Protein AF-A0A832SUF3-F1 (afdb_monomer_lite)

Foldseek 3Di:
DPPPDDPVRLLVVLLVCLVPQQQVVLCVVVVHNDDDPVSSVVSLVVSCVVVVHDPVSNVSNVVSCCVVVVDDDPPPD

Sequence (77 aa):
MLSEKGKYAAATENRRFVWAEIIWPLVLEINDITFTLKQFQEKRERVCNEKDTTITIASRGLVSLVLKGILLRENNT

Structure (mmCIF, N/CA/C/O backbone):
data_AF-A0A832SUF3-F1
#
_entry.id   AF-A0A832SUF3-F1
#
loop_
_atom_site.group_PDB
_atom_site.id
_atom_site.type_symbol
_atom_site.label_atom_id
_atom_site.label_alt_id
_atom_site.label_comp_id
_atom_site.label_asym_id
_atom_site.label_entity_id
_atom_site.label_seq_id
_atom_site.pdbx_PDB_ins_code
_atom_site.Cartn_x
_atom_site.Cartn_y
_atom_site.Cartn_z
_atom_site.occupancy
_atom_site.B_iso_or_equiv
_atom_site.auth_seq_id
_atom_site.auth_comp_id
_atom_site.auth_asym_id
_atom_site.auth_atom_id
_atom_site.pdbx_PDB_model_num
ATOM 1 N N . MET A 1 1 ? 29.367 -2.836 -12.722 1.00 51.22 1 MET A N 1
ATOM 2 C CA . MET A 1 1 ? 28.251 -1.916 -12.416 1.00 51.22 1 MET A CA 1
ATOM 3 C C . MET A 1 1 ? 26.969 -2.722 -12.436 1.00 51.22 1 MET A C 1
ATOM 5 O O . MET A 1 1 ? 26.687 -3.328 -13.461 1.00 51.22 1 MET A O 1
ATOM 9 N N . LEU A 1 2 ? 26.230 -2.790 -11.327 1.00 60.69 2 LEU A N 1
ATOM 10 C CA . LEU A 1 2 ? 24.842 -3.256 -11.383 1.00 60.69 2 LEU A CA 1
ATOM 11 C C . LEU A 1 2 ? 24.087 -2.264 -12.274 1.00 60.69 2 LEU A C 1
ATOM 13 O O . LEU A 1 2 ? 24.096 -1.070 -11.987 1.00 60.69 2 LEU A O 1
ATOM 17 N N . SER A 1 3 ? 23.534 -2.731 -13.393 1.00 74.69 3 SER A N 1
ATOM 18 C CA . SER A 1 3 ? 22.727 -1.887 -14.275 1.00 74.69 3 SER A CA 1
ATOM 19 C C . SER A 1 3 ? 21.581 -1.282 -13.472 1.00 74.69 3 SER A C 1
ATOM 21 O O . SER A 1 3 ? 20.920 -2.006 -12.721 1.00 74.69 3 SER A O 1
ATOM 23 N N . GLU A 1 4 ? 21.325 0.014 -13.639 1.00 79.69 4 GLU A N 1
ATOM 24 C CA . GLU A 1 4 ? 20.177 0.645 -12.998 1.00 79.69 4 GLU A CA 1
ATOM 25 C C . GLU A 1 4 ? 18.888 -0.104 -13.344 1.00 79.69 4 GLU A C 1
ATOM 27 O O . GLU A 1 4 ? 18.658 -0.545 -14.475 1.00 79.69 4 GLU A O 1
ATOM 32 N N . LYS A 1 5 ? 18.039 -0.278 -12.334 1.00 83.81 5 LYS A N 1
ATOM 33 C CA . LYS A 1 5 ? 16.777 -0.991 -12.482 1.00 83.81 5 LYS A CA 1
ATOM 34 C C . LYS A 1 5 ? 15.896 -0.264 -13.495 1.00 83.81 5 LYS A C 1
ATOM 36 O O . LYS A 1 5 ? 15.560 0.904 -13.316 1.00 83.81 5 LYS A O 1
ATOM 41 N N . GLY A 1 6 ? 15.464 -0.975 -14.537 1.00 89.94 6 GLY A N 1
ATOM 42 C CA . GLY A 1 6 ? 14.583 -0.407 -15.556 1.00 89.94 6 GLY A CA 1
ATOM 43 C C . GLY A 1 6 ? 13.275 0.143 -14.968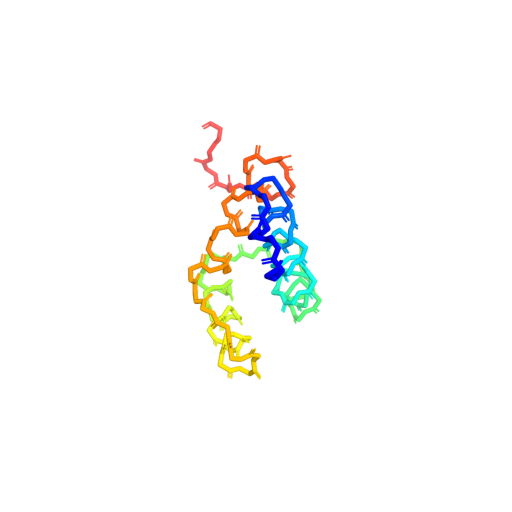 1.00 89.94 6 GLY A C 1
ATOM 44 O O . GLY A 1 6 ? 12.737 -0.387 -13.991 1.00 89.94 6 GLY A O 1
ATOM 45 N N . LYS A 1 7 ? 12.716 1.182 -15.604 1.00 88.25 7 LYS A N 1
ATOM 46 C CA . LYS A 1 7 ? 11.520 1.916 -15.137 1.00 88.25 7 LYS A CA 1
ATOM 47 C C . LYS A 1 7 ? 10.350 1.006 -14.744 1.00 88.25 7 LYS A C 1
ATOM 49 O O . LYS A 1 7 ? 9.727 1.213 -13.704 1.00 88.25 7 LYS A O 1
ATOM 54 N N . TYR A 1 8 ? 10.054 -0.012 -15.553 1.00 89.38 8 TYR A N 1
ATOM 55 C CA . TYR A 1 8 ? 8.963 -0.956 -15.282 1.00 89.38 8 TYR A CA 1
ATOM 56 C C . TYR A 1 8 ? 9.223 -1.828 -14.050 1.00 89.38 8 TYR A C 1
ATOM 58 O O . TYR A 1 8 ? 8.307 -2.064 -13.256 1.00 89.38 8 TYR A O 1
ATOM 66 N N . ALA A 1 9 ? 10.464 -2.280 -13.870 1.00 92.94 9 ALA A N 1
ATOM 67 C CA . ALA A 1 9 ? 10.857 -3.074 -12.715 1.00 92.94 9 ALA A CA 1
ATOM 68 C C . ALA A 1 9 ? 10.800 -2.233 -11.431 1.00 92.94 9 ALA A C 1
ATOM 70 O O . ALA A 1 9 ? 10.238 -2.691 -10.438 1.00 92.94 9 ALA A O 1
ATOM 71 N N . ALA A 1 10 ? 11.282 -0.986 -11.471 1.00 91.88 10 ALA A N 1
ATOM 72 C CA . ALA A 1 10 ? 11.193 -0.052 -10.348 1.00 91.88 10 ALA A CA 1
ATOM 73 C C . ALA A 1 10 ? 9.732 0.272 -9.977 1.00 91.88 10 ALA A C 1
ATOM 75 O O . ALA A 1 10 ? 9.347 0.201 -8.814 1.00 91.88 10 ALA A O 1
ATOM 76 N N . ALA A 1 11 ? 8.868 0.543 -10.962 1.00 91.69 11 ALA A N 1
ATOM 77 C CA . ALA A 1 11 ? 7.447 0.786 -10.702 1.00 91.69 11 ALA A CA 1
ATOM 78 C C . ALA A 1 11 ? 6.743 -0.437 -10.085 1.00 91.69 11 ALA A C 1
ATOM 80 O O . ALA A 1 11 ? 5.864 -0.290 -9.236 1.00 91.69 11 ALA A O 1
ATOM 81 N N . THR A 1 12 ? 7.121 -1.646 -10.508 1.00 95.19 12 THR A N 1
ATOM 82 C CA . THR A 1 12 ? 6.565 -2.894 -9.967 1.00 95.19 12 THR A CA 1
ATOM 83 C C . THR A 1 12 ? 7.016 -3.145 -8.534 1.00 95.19 12 THR A C 1
ATOM 85 O O . THR A 1 12 ? 6.195 -3.532 -7.707 1.00 95.19 12 THR A O 1
ATOM 88 N N . GLU A 1 13 ? 8.284 -2.884 -8.224 1.00 95.44 13 GLU A N 1
ATOM 89 C CA . GLU A 1 13 ? 8.800 -2.940 -6.856 1.00 95.44 13 GLU A CA 1
ATOM 90 C C . GLU A 1 13 ? 8.082 -1.949 -5.942 1.00 95.44 13 GLU A C 1
ATOM 92 O O . GLU A 1 13 ? 7.562 -2.361 -4.910 1.00 95.44 13 GLU A O 1
ATOM 97 N N . ASN A 1 14 ? 7.943 -0.688 -6.359 1.00 96.25 14 ASN A N 1
ATOM 98 C CA . ASN A 1 14 ? 7.248 0.322 -5.559 1.00 96.25 14 ASN A CA 1
ATOM 99 C C . ASN A 1 14 ? 5.793 -0.082 -5.271 1.00 96.25 14 ASN A C 1
ATOM 101 O O . ASN A 1 14 ? 5.317 0.099 -4.153 1.00 96.25 14 ASN A O 1
ATOM 105 N N . ARG A 1 15 ? 5.081 -0.660 -6.254 1.00 96.94 15 ARG A N 1
ATOM 106 C CA . ARG A 1 15 ? 3.723 -1.195 -6.035 1.00 96.94 15 ARG A CA 1
ATOM 107 C C . ARG A 1 15 ? 3.710 -2.310 -4.993 1.00 96.94 15 ARG A C 1
ATOM 109 O O . ARG A 1 15 ? 2.875 -2.279 -4.097 1.00 96.94 15 ARG A O 1
ATOM 116 N N . ARG A 1 16 ? 4.611 -3.291 -5.124 1.00 97.31 16 ARG A N 1
ATOM 117 C CA . ARG A 1 16 ? 4.700 -4.435 -4.201 1.00 97.31 16 ARG A CA 1
ATOM 118 C C . ARG A 1 16 ? 5.039 -3.984 -2.787 1.00 97.31 16 ARG A C 1
ATOM 120 O O . ARG A 1 16 ? 4.389 -4.437 -1.855 1.00 97.31 16 ARG A O 1
ATOM 127 N N . PHE A 1 17 ? 5.990 -3.063 -2.656 1.00 97.56 17 PHE A N 1
ATOM 128 C CA . PHE A 1 17 ? 6.363 -2.454 -1.387 1.00 97.56 17 PHE A CA 1
ATOM 129 C C . PHE A 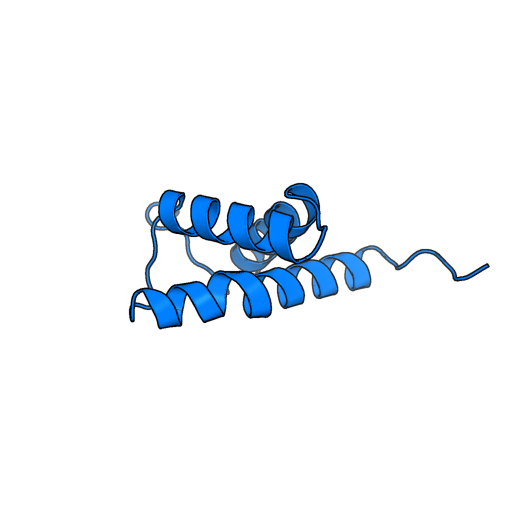1 17 ? 5.154 -1.795 -0.714 1.00 97.56 17 PHE A C 1
ATOM 131 O O . PHE A 1 17 ? 4.811 -2.138 0.410 1.00 97.56 17 PHE A O 1
ATOM 138 N N . VAL A 1 18 ? 4.445 -0.910 -1.422 1.00 98.00 18 VAL A N 1
ATOM 139 C CA . VAL A 1 18 ? 3.284 -0.211 -0.848 1.00 98.00 18 VAL A CA 1
ATOM 140 C C . VAL A 1 18 ? 2.162 -1.175 -0.483 1.00 98.00 18 VAL A C 1
ATOM 142 O O . VAL A 1 18 ? 1.550 -1.015 0.569 1.00 98.00 18 VAL A O 1
ATOM 145 N N . TRP A 1 19 ? 1.899 -2.182 -1.319 1.00 98.19 19 TRP A N 1
ATOM 146 C CA . TRP A 1 19 ? 0.892 -3.194 -1.017 1.00 98.19 19 TRP A CA 1
ATOM 147 C C . TRP A 1 19 ? 1.234 -3.974 0.255 1.00 98.19 19 TRP A C 1
ATOM 149 O O . TRP A 1 19 ? 0.420 -4.026 1.171 1.00 98.19 19 TRP A O 1
ATOM 159 N N . ALA A 1 20 ? 2.437 -4.548 0.315 1.00 98.12 20 ALA A N 1
ATOM 160 C CA . ALA A 1 20 ? 2.840 -5.450 1.388 1.00 98.12 20 ALA A CA 1
ATOM 161 C C . ALA A 1 20 ? 3.080 -4.732 2.720 1.00 98.12 20 ALA A C 1
ATOM 163 O O . ALA A 1 20 ? 2.759 -5.281 3.767 1.00 98.12 20 ALA A O 1
ATOM 164 N N . GLU A 1 21 ? 3.631 -3.519 2.682 1.00 97.94 21 GLU A N 1
ATOM 165 C CA . GLU A 1 21 ? 4.128 -2.845 3.885 1.00 97.94 21 GLU A CA 1
ATOM 166 C C . GLU A 1 21 ? 3.183 -1.771 4.414 1.00 97.94 21 GLU A C 1
ATOM 168 O O . GLU A 1 21 ? 3.238 -1.433 5.591 1.00 97.94 21 GLU A O 1
ATOM 173 N N . ILE A 1 22 ? 2.311 -1.223 3.563 1.00 98.12 22 ILE A N 1
ATOM 174 C CA . ILE A 1 22 ? 1.439 -0.107 3.944 1.00 98.12 22 ILE A CA 1
ATOM 175 C C . ILE A 1 22 ? -0.028 -0.509 3.828 1.00 98.12 22 ILE A C 1
ATOM 177 O O . ILE A 1 22 ? -0.726 -0.527 4.835 1.00 98.12 22 ILE A O 1
ATOM 181 N N . ILE A 1 23 ? -0.499 -0.846 2.624 1.00 98.06 23 ILE A N 1
ATOM 182 C CA . ILE A 1 23 ? -1.930 -1.051 2.349 1.00 98.06 23 ILE A CA 1
ATOM 183 C C . ILE A 1 23 ? -2.465 -2.283 3.067 1.00 98.06 23 ILE A C 1
ATOM 185 O O . ILE A 1 23 ? -3.445 -2.179 3.795 1.00 98.06 23 ILE A O 1
ATOM 189 N N . TRP A 1 24 ? -1.828 -3.440 2.883 1.00 98.25 24 TRP A N 1
ATOM 190 C CA . TRP A 1 24 ? -2.303 -4.679 3.486 1.00 98.25 24 TRP A CA 1
ATOM 191 C C . TRP A 1 24 ? -2.261 -4.631 5.022 1.00 98.25 24 TRP A C 1
ATOM 193 O O . TRP A 1 24 ? -3.287 -4.908 5.642 1.00 98.25 24 TRP A O 1
ATOM 203 N N . PRO A 1 25 ? -1.167 -4.178 5.666 1.00 98.25 25 PRO A N 1
ATOM 204 C CA . PRO A 1 25 ? -1.157 -4.000 7.113 1.00 98.25 25 PRO A CA 1
ATOM 205 C C . PRO A 1 25 ? -2.177 -2.972 7.605 1.00 98.25 25 PRO A C 1
ATOM 207 O O . PRO A 1 25 ? -2.737 -3.167 8.676 1.00 98.25 25 PRO A O 1
ATOM 210 N N . LEU A 1 26 ? -2.435 -1.897 6.848 1.00 98.31 26 LEU A N 1
ATOM 211 C CA . LEU A 1 26 ? -3.455 -0.911 7.209 1.00 98.31 26 LEU A CA 1
ATOM 212 C C . LEU A 1 26 ? -4.859 -1.525 7.194 1.00 98.31 26 LEU A C 1
ATOM 214 O O . LEU A 1 26 ? -5.588 -1.348 8.161 1.00 98.31 26 LEU A O 1
ATOM 218 N N . VAL A 1 27 ? -5.205 -2.269 6.138 1.00 98.25 27 VAL A N 1
ATOM 219 C CA . VAL A 1 27 ? -6.487 -2.990 6.017 1.00 98.25 27 VAL A CA 1
ATOM 220 C C . VAL A 1 27 ? -6.689 -3.947 7.191 1.00 98.25 27 VAL A C 1
ATOM 222 O O . VAL A 1 27 ? -7.769 -3.992 7.773 1.00 98.25 27 VAL A O 1
ATOM 225 N N . LEU A 1 28 ? -5.641 -4.677 7.584 1.00 98.31 28 LEU A N 1
ATOM 226 C CA . LEU A 1 28 ? -5.695 -5.571 8.742 1.00 98.31 28 LEU A CA 1
ATOM 227 C C . LEU A 1 28 ? -5.815 -4.815 10.075 1.00 98.31 28 LEU A C 1
ATOM 229 O O . LEU A 1 28 ? -6.538 -5.263 10.958 1.00 98.31 28 LEU A O 1
ATOM 233 N N . GLU A 1 29 ? -5.123 -3.682 10.229 1.00 97.88 29 GLU A N 1
ATOM 234 C CA . GLU A 1 29 ? -5.137 -2.860 11.449 1.00 97.88 29 GLU A CA 1
ATOM 235 C C . GLU A 1 29 ? -6.512 -2.231 11.705 1.00 97.88 29 GLU A C 1
ATOM 237 O O . GLU A 1 29 ? -6.971 -2.200 12.845 1.00 97.88 29 GLU A O 1
ATOM 242 N N . ILE A 1 30 ? -7.180 -1.755 10.653 1.00 97.62 30 ILE A N 1
ATOM 243 C CA . ILE A 1 30 ? -8.513 -1.140 10.756 1.00 97.62 30 ILE A CA 1
ATOM 244 C C . ILE A 1 30 ? -9.652 -2.160 10.634 1.00 97.62 30 ILE A C 1
ATOM 246 O O . ILE A 1 30 ? -10.790 -1.833 10.959 1.00 97.62 30 ILE A O 1
ATOM 250 N N . ASN A 1 31 ? -9.345 -3.378 10.172 1.00 97.81 31 ASN A N 1
ATOM 251 C CA . ASN A 1 31 ? -10.306 -4.436 9.863 1.00 97.81 31 ASN A CA 1
ATOM 252 C C . ASN A 1 31 ? -11.403 -3.991 8.869 1.00 97.81 31 ASN A C 1
ATOM 254 O O . ASN A 1 31 ? -12.581 -4.308 9.029 1.00 97.81 31 ASN A O 1
ATOM 258 N N . ASP A 1 32 ? -11.000 -3.244 7.840 1.00 97.25 32 ASP A N 1
ATOM 259 C CA . ASP A 1 32 ? -11.856 -2.705 6.779 1.00 97.25 32 ASP A CA 1
ATOM 260 C C . ASP A 1 32 ? -11.046 -2.617 5.474 1.00 97.25 32 ASP A C 1
ATOM 262 O O . ASP A 1 32 ? -9.840 -2.360 5.479 1.00 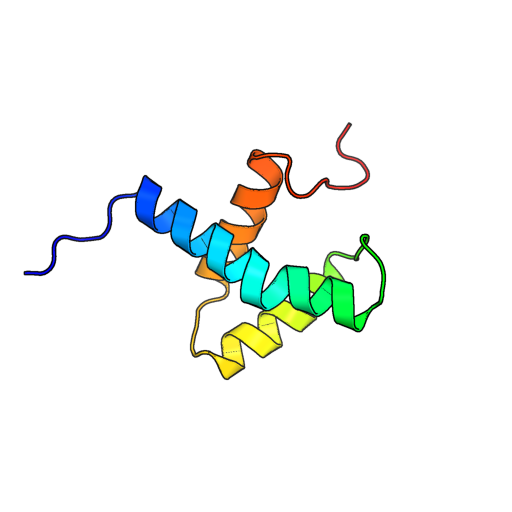97.25 32 ASP A O 1
ATOM 266 N N . ILE A 1 33 ? -11.705 -2.845 4.340 1.00 94.81 33 ILE A N 1
ATOM 267 C CA . ILE A 1 33 ? -11.106 -2.740 3.002 1.00 94.81 33 ILE A CA 1
ATOM 268 C C . ILE A 1 33 ? -11.044 -1.292 2.495 1.00 94.81 33 ILE A C 1
ATOM 270 O O . ILE A 1 33 ? -10.390 -1.015 1.487 1.00 94.81 33 ILE A O 1
ATOM 274 N N . THR A 1 34 ? -11.724 -0.374 3.180 1.00 96.44 34 THR A N 1
ATOM 275 C CA . THR A 1 34 ? -11.735 1.059 2.907 1.00 96.44 34 THR A CA 1
ATOM 276 C C . THR A 1 34 ? -10.912 1.805 3.951 1.00 96.44 34 THR A C 1
ATOM 278 O O . THR A 1 34 ? -10.905 1.476 5.132 1.00 96.44 34 THR A O 1
ATOM 281 N N . PHE A 1 35 ? -10.178 2.823 3.511 1.00 96.75 35 PHE A N 1
ATOM 282 C CA . PHE A 1 35 ? -9.389 3.672 4.395 1.00 96.75 35 PHE A CA 1
ATOM 283 C C . PHE A 1 35 ? -9.310 5.084 3.833 1.00 96.75 35 PHE A C 1
ATOM 285 O O . PHE A 1 35 ? -9.339 5.323 2.624 1.00 96.75 35 PHE A O 1
ATOM 292 N N . THR A 1 36 ? -9.163 6.043 4.734 1.00 96.19 36 THR A N 1
ATOM 293 C CA . THR A 1 36 ? -8.977 7.447 4.385 1.00 96.19 36 THR A CA 1
ATOM 294 C C . THR A 1 36 ? -7.545 7.717 3.926 1.00 96.19 36 THR A C 1
ATOM 296 O O . THR A 1 36 ? -6.588 7.040 4.314 1.00 96.19 36 THR A O 1
ATOM 299 N N . LEU A 1 37 ? -7.365 8.794 3.157 1.00 94.06 37 LEU A N 1
ATOM 300 C CA . LEU A 1 37 ? -6.031 9.276 2.795 1.00 94.06 37 LEU A CA 1
ATOM 301 C C . LEU A 1 37 ? -5.167 9.567 4.033 1.00 94.06 37 LEU A C 1
ATOM 303 O O . LEU A 1 37 ? -3.965 9.313 4.005 1.00 94.06 37 LEU A O 1
ATOM 307 N N . LYS A 1 38 ? -5.773 10.069 5.116 1.00 96.75 38 LYS A N 1
ATOM 308 C CA . LYS A 1 38 ? -5.071 10.374 6.367 1.00 96.75 38 LYS A CA 1
ATOM 309 C C . LYS A 1 38 ? -4.511 9.106 7.020 1.00 96.75 38 LYS A C 1
ATOM 311 O O . LYS A 1 38 ? -3.322 9.066 7.315 1.00 96.75 38 LYS A O 1
ATOM 316 N N . GLN A 1 39 ? -5.321 8.051 7.143 1.00 97.69 39 GLN A N 1
ATOM 317 C CA . GLN A 1 39 ? -4.873 6.749 7.661 1.00 97.69 39 GLN A CA 1
ATOM 318 C C . GLN A 1 39 ? -3.712 6.175 6.833 1.00 97.69 39 GLN A C 1
ATOM 320 O O . GLN A 1 39 ? -2.716 5.708 7.387 1.00 97.69 39 GLN A O 1
ATOM 325 N N . PHE A 1 40 ? -3.788 6.278 5.501 1.00 96.88 40 PHE A N 1
ATOM 326 C CA . PHE A 1 40 ? -2.673 5.897 4.634 1.00 96.88 40 PHE A CA 1
ATOM 327 C C . PHE A 1 40 ? -1.411 6.733 4.899 1.00 96.88 40 PHE A C 1
ATOM 329 O O . PHE A 1 40 ? -0.315 6.178 4.984 1.00 96.88 40 PHE A O 1
ATOM 336 N N . GLN A 1 41 ? -1.539 8.059 5.007 1.00 96.56 41 GLN A N 1
ATOM 337 C CA . GLN A 1 41 ? -0.404 8.962 5.218 1.00 96.56 41 GL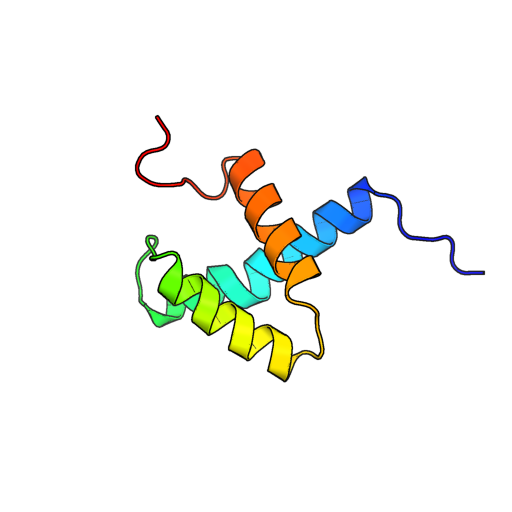N A CA 1
ATOM 338 C C . GLN A 1 41 ? 0.313 8.682 6.543 1.00 96.56 41 GLN A C 1
ATOM 340 O O . GLN A 1 41 ? 1.544 8.636 6.544 1.00 96.56 41 GLN A O 1
ATOM 345 N N . GLU A 1 42 ? -0.442 8.434 7.614 1.00 97.75 42 GLU A N 1
ATOM 346 C CA . GLU A 1 42 ? 0.086 8.078 8.936 1.00 97.75 42 GLU A CA 1
ATOM 347 C C . GLU A 1 42 ? 0.818 6.730 8.904 1.00 97.75 42 GLU A C 1
ATOM 349 O O . GLU A 1 42 ? 1.958 6.630 9.362 1.00 97.75 42 GLU A O 1
ATOM 354 N N . LYS A 1 43 ? 0.213 5.695 8.301 1.00 97.75 43 LYS A N 1
ATOM 355 C CA . LYS A 1 43 ? 0.862 4.382 8.161 1.00 97.75 43 LYS A CA 1
ATOM 356 C C . LYS A 1 43 ? 2.134 4.470 7.320 1.00 97.75 43 LYS A C 1
ATOM 358 O O . LYS A 1 43 ? 3.159 3.904 7.692 1.00 97.75 43 LYS A O 1
ATOM 363 N N . ARG A 1 44 ? 2.085 5.208 6.205 1.00 97.38 44 ARG A N 1
ATOM 364 C CA . ARG A 1 44 ? 3.236 5.45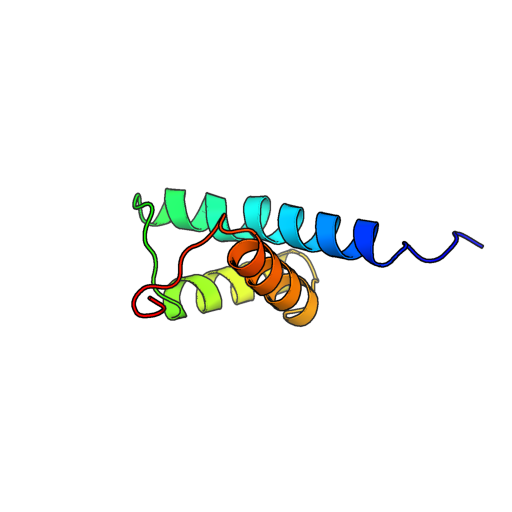2 5.327 1.00 97.38 44 ARG A CA 1
ATOM 365 C C . ARG A 1 44 ? 4.384 6.105 6.086 1.00 97.38 44 ARG A C 1
ATOM 367 O O . ARG A 1 44 ? 5.516 5.685 5.901 1.00 97.38 44 ARG A O 1
ATOM 374 N N . GLU A 1 45 ? 4.113 7.130 6.890 1.00 97.44 45 GLU A N 1
ATOM 375 C CA . GLU A 1 45 ? 5.154 7.833 7.645 1.00 97.44 45 GLU A CA 1
ATOM 376 C C . GLU A 1 45 ? 5.869 6.898 8.627 1.00 97.44 45 GLU A C 1
ATOM 378 O O . GLU A 1 45 ? 7.097 6.835 8.616 1.00 97.44 45 GLU A O 1
ATOM 383 N N . ARG A 1 46 ? 5.113 6.083 9.377 1.00 97.31 46 ARG A N 1
ATOM 384 C CA . ARG A 1 46 ? 5.680 5.057 10.269 1.00 97.31 46 ARG A CA 1
ATOM 385 C C . ARG A 1 46 ? 6.574 4.074 9.509 1.00 97.31 46 ARG A C 1
ATOM 387 O O . ARG A 1 46 ? 7.737 3.913 9.856 1.00 97.31 46 ARG A O 1
ATOM 394 N N . VAL A 1 47 ? 6.069 3.495 8.418 1.00 97.50 47 VAL A N 1
ATOM 395 C CA . VAL A 1 47 ? 6.811 2.512 7.606 1.00 97.50 47 VAL A CA 1
ATOM 396 C C . VAL A 1 47 ? 8.054 3.123 6.952 1.00 97.50 47 VAL A C 1
ATOM 398 O O . VAL A 1 47 ? 9.096 2.474 6.892 1.00 97.50 47 VAL A O 1
ATOM 401 N N . CYS A 1 48 ? 7.967 4.361 6.457 1.00 96.06 48 CYS A N 1
ATOM 402 C CA . CYS A 1 48 ? 9.110 5.076 5.889 1.00 96.06 48 CYS A CA 1
ATOM 403 C C . CYS A 1 48 ? 10.222 5.278 6.924 1.00 96.06 48 CYS A C 1
ATOM 405 O O . CYS A 1 48 ? 11.385 5.049 6.595 1.00 96.06 48 CYS A O 1
ATOM 407 N N . ASN A 1 49 ? 9.859 5.636 8.158 1.00 96.69 49 ASN A N 1
ATOM 408 C CA . ASN A 1 49 ? 10.808 5.802 9.256 1.00 96.69 49 ASN A CA 1
ATOM 409 C C . ASN A 1 49 ? 11.412 4.459 9.704 1.00 96.69 49 ASN A C 1
ATOM 411 O O . ASN A 1 49 ? 12.614 4.373 9.924 1.00 96.69 49 ASN A O 1
ATOM 415 N N . GLU A 1 50 ? 10.603 3.401 9.808 1.00 96.75 50 GLU A N 1
ATOM 416 C CA . GLU A 1 50 ? 11.052 2.071 10.253 1.00 96.75 50 GLU A CA 1
ATOM 417 C C . GLU A 1 50 ? 11.959 1.364 9.237 1.00 96.75 50 GLU A C 1
ATOM 419 O O . GLU A 1 50 ? 12.879 0.645 9.624 1.00 96.75 50 GLU A O 1
ATOM 424 N N . LYS A 1 51 ? 11.694 1.539 7.937 1.00 93.56 51 LYS A N 1
ATOM 425 C CA . LYS A 1 51 ? 12.394 0.825 6.855 1.00 93.56 51 LYS A CA 1
ATOM 426 C C . LYS A 1 51 ? 13.441 1.663 6.124 1.00 93.56 51 LYS A C 1
ATOM 428 O O . LYS A 1 51 ? 13.913 1.221 5.078 1.00 93.56 51 LYS A O 1
ATOM 433 N N . ASP A 1 52 ? 13.753 2.855 6.632 1.00 93.12 52 ASP A N 1
ATOM 434 C CA . ASP A 1 52 ? 14.669 3.819 6.007 1.00 93.12 52 ASP A CA 1
ATOM 435 C C . ASP A 1 52 ? 14.369 4.018 4.508 1.00 93.12 52 ASP A C 1
ATOM 437 O O . ASP A 1 52 ? 15.211 3.861 3.622 1.00 93.12 52 ASP A O 1
ATOM 441 N N . THR A 1 53 ? 13.097 4.283 4.196 1.00 92.88 53 THR A N 1
ATOM 442 C CA . THR A 1 53 ? 12.652 4.486 2.815 1.00 92.88 53 THR A CA 1
ATOM 443 C C . THR A 1 53 ? 11.993 5.838 2.619 1.00 92.88 53 THR A C 1
ATOM 445 O O . THR A 1 53 ? 11.489 6.474 3.541 1.00 92.88 53 THR A O 1
ATOM 448 N N . THR A 1 54 ? 11.945 6.288 1.369 1.00 93.19 54 THR A N 1
ATOM 449 C CA . THR A 1 54 ? 11.438 7.622 1.052 1.00 93.19 54 THR A CA 1
ATOM 450 C C . THR A 1 54 ? 9.930 7.625 0.836 1.00 93.19 54 THR A C 1
ATOM 452 O O . THR A 1 54 ? 9.359 6.756 0.168 1.00 93.19 54 THR A O 1
ATOM 455 N N . ILE A 1 55 ? 9.285 8.704 1.287 1.00 93.50 55 ILE A N 1
ATOM 456 C CA . ILE A 1 55 ? 7.880 9.006 0.974 1.00 93.50 55 ILE A CA 1
ATOM 457 C C . ILE A 1 55 ? 7.640 8.992 -0.545 1.00 93.50 55 ILE A C 1
ATOM 459 O O . ILE A 1 55 ? 6.556 8.622 -1.001 1.00 93.50 55 ILE A O 1
ATOM 463 N N . THR A 1 56 ? 8.647 9.347 -1.347 1.00 93.81 56 THR A N 1
ATOM 464 C CA . THR A 1 56 ? 8.588 9.340 -2.814 1.00 93.81 56 THR A CA 1
ATOM 465 C C . THR A 1 56 ? 8.359 7.940 -3.385 1.00 93.81 56 THR A C 1
ATOM 467 O O . THR A 1 56 ? 7.524 7.782 -4.279 1.00 93.81 56 THR A O 1
ATOM 470 N N . ILE A 1 57 ? 9.052 6.917 -2.872 1.00 93.00 57 ILE A N 1
ATOM 471 C CA . ILE A 1 57 ? 8.860 5.516 -3.289 1.00 93.00 57 ILE A CA 1
ATOM 472 C C . ILE A 1 57 ? 7.433 5.070 -2.966 1.00 93.00 57 ILE A C 1
ATOM 474 O O . ILE A 1 57 ? 6.724 4.582 -3.853 1.00 93.00 57 ILE A O 1
ATOM 478 N N . ALA A 1 58 ? 6.980 5.328 -1.737 1.00 94.75 58 ALA A N 1
ATOM 479 C CA . ALA A 1 58 ? 5.638 4.959 -1.302 1.00 94.75 58 ALA A CA 1
ATOM 480 C C . ALA A 1 58 ? 4.538 5.695 -2.092 1.00 94.75 58 ALA A C 1
ATOM 482 O O . ALA A 1 58 ? 3.544 5.105 -2.510 1.00 94.75 58 ALA A O 1
ATOM 483 N N . SER A 1 59 ? 4.732 6.980 -2.383 1.00 94.19 59 SER A N 1
ATOM 484 C CA . SER A 1 59 ? 3.764 7.775 -3.150 1.00 94.19 59 SER A CA 1
ATOM 485 C C . SER A 1 59 ? 3.665 7.296 -4.603 1.00 94.19 59 SER A C 1
ATOM 487 O O . SER A 1 59 ? 2.566 7.172 -5.143 1.00 94.19 59 SER A O 1
ATOM 489 N N . ARG A 1 60 ? 4.795 6.938 -5.231 1.00 94.75 60 ARG A N 1
ATOM 490 C CA . ARG A 1 60 ? 4.813 6.337 -6.578 1.00 94.75 60 ARG A CA 1
ATOM 491 C C . ARG A 1 60 ? 4.115 4.978 -6.609 1.00 94.75 60 ARG A C 1
ATOM 493 O O . ARG A 1 60 ? 3.399 4.688 -7.568 1.00 94.75 60 ARG A O 1
ATOM 500 N N . GLY A 1 61 ? 4.317 4.153 -5.580 1.00 96.44 61 GLY A N 1
ATOM 501 C CA . GLY A 1 61 ? 3.632 2.869 -5.453 1.00 96.44 61 GLY A CA 1
ATOM 502 C C . GLY A 1 61 ? 2.116 3.038 -5.323 1.00 96.44 61 GLY A C 1
ATOM 503 O O . GLY A 1 61 ? 1.390 2.405 -6.087 1.00 96.44 61 GLY A O 1
ATOM 504 N N . LEU A 1 62 ? 1.646 3.958 -4.468 1.00 96.12 62 LEU A N 1
ATOM 505 C CA . LEU A 1 62 ? 0.219 4.275 -4.310 1.00 96.12 62 LEU A CA 1
ATOM 506 C C . LEU A 1 62 ? -0.418 4.710 -5.634 1.00 96.12 62 LEU A C 1
ATOM 508 O O . LEU A 1 62 ? -1.401 4.113 -6.068 1.00 96.12 62 LEU A O 1
ATOM 512 N N . VAL A 1 63 ? 0.160 5.714 -6.305 1.00 94.81 63 VAL A N 1
ATOM 513 C CA . VAL A 1 63 ? -0.352 6.198 -7.599 1.00 94.81 63 VAL A CA 1
ATOM 514 C C . VAL A 1 63 ? -0.425 5.053 -8.603 1.00 94.81 63 VAL A C 1
ATOM 516 O O . VAL A 1 63 ? -1.407 4.913 -9.328 1.00 94.81 63 VAL A O 1
ATOM 519 N N . SER A 1 64 ? 0.591 4.191 -8.626 1.00 96.06 64 SER A N 1
ATOM 520 C CA . SER A 1 64 ? 0.596 3.067 -9.547 1.00 96.06 64 SER A CA 1
ATOM 521 C C . SER A 1 64 ? -0.425 1.976 -9.199 1.00 96.06 64 SER A C 1
ATOM 523 O O . SER A 1 64 ? -0.835 1.278 -10.125 1.00 96.06 64 SER A O 1
ATOM 525 N N . LEU A 1 65 ? -0.817 1.802 -7.932 1.00 96.56 65 LEU A N 1
ATOM 526 C CA . LEU A 1 65 ? -1.921 0.916 -7.539 1.00 96.56 65 LEU A CA 1
ATOM 527 C C . LEU A 1 65 ? -3.269 1.477 -8.016 1.00 96.56 65 LEU A C 1
ATOM 529 O O . LEU A 1 65 ? -4.074 0.727 -8.565 1.00 96.56 65 LEU A O 1
ATOM 533 N N . VAL A 1 66 ? -3.468 2.794 -7.892 1.00 95.38 66 VAL A N 1
ATOM 534 C CA . VAL A 1 66 ? -4.679 3.485 -8.368 1.00 95.38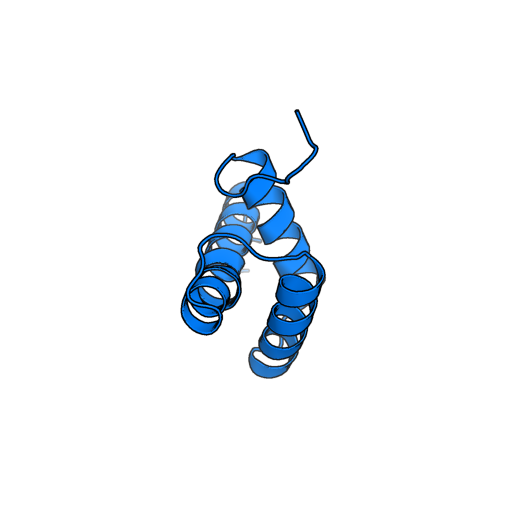 66 VAL A CA 1
ATOM 535 C C . VAL A 1 66 ? -4.797 3.417 -9.892 1.00 95.38 66 VAL A C 1
ATOM 537 O O . VAL A 1 66 ? -5.817 2.982 -10.414 1.00 95.38 66 VAL A O 1
ATOM 540 N N . LEU A 1 67 ? -3.728 3.739 -10.631 1.00 94.50 67 LEU A N 1
ATOM 541 C CA . LEU A 1 67 ? -3.712 3.666 -12.103 1.00 94.50 67 LEU A CA 1
ATOM 542 C C . LEU A 1 67 ? -3.959 2.253 -12.656 1.00 94.50 67 LEU A C 1
ATOM 544 O O . LEU A 1 67 ? -4.303 2.099 -13.824 1.00 94.50 67 LEU A O 1
ATOM 548 N N . LYS A 1 68 ? -3.729 1.213 -11.848 1.00 94.31 68 LYS A N 1
ATOM 549 C CA . LYS A 1 68 ? -3.981 -0.187 -12.213 1.00 94.31 68 LYS A CA 1
ATOM 550 C C . LYS A 1 68 ? -5.361 -0.686 -11.774 1.00 94.31 68 LYS A C 1
ATOM 552 O O . LYS A 1 68 ? -5.655 -1.848 -12.025 1.00 94.31 68 LYS A O 1
ATOM 557 N N . GLY A 1 69 ? -6.174 0.156 -11.132 1.00 95.06 69 GLY A N 1
ATOM 558 C CA . GLY A 1 69 ? -7.496 -0.216 -10.624 1.00 95.06 69 GLY A CA 1
ATOM 559 C C . GLY A 1 69 ? -7.458 -1.177 -9.434 1.00 95.06 69 GLY A C 1
ATOM 560 O O . GLY A 1 69 ? -8.464 -1.806 -9.136 1.00 95.06 69 GLY A O 1
ATOM 561 N N . ILE A 1 70 ? -6.305 -1.315 -8.767 1.00 95.44 70 ILE A N 1
ATOM 562 C CA . ILE A 1 70 ? -6.162 -2.160 -7.570 1.00 95.44 70 ILE A CA 1
ATOM 563 C C . ILE A 1 70 ? -6.702 -1.421 -6.343 1.00 95.44 70 ILE A C 1
ATOM 565 O O . ILE A 1 70 ? -7.344 -2.018 -5.488 1.00 95.44 70 ILE A O 1
ATOM 569 N N . LEU A 1 71 ? -6.435 -0.116 -6.267 1.00 95.62 71 LEU A N 1
ATOM 570 C CA . LEU A 1 71 ? -7.065 0.787 -5.311 1.00 95.62 71 LEU A CA 1
ATOM 571 C C . LEU A 1 71 ? -8.007 1.714 -6.063 1.00 95.62 71 LEU A C 1
ATOM 573 O O . LEU A 1 71 ? -7.647 2.252 -7.110 1.00 95.62 71 LEU A O 1
ATOM 577 N N . LEU A 1 72 ? -9.186 1.930 -5.497 1.00 94.75 72 LEU A N 1
ATOM 578 C CA . LEU A 1 72 ? -10.173 2.853 -6.031 1.00 94.75 72 LEU A CA 1
ATOM 579 C C . LEU A 1 72 ? -10.231 4.081 -5.129 1.00 94.75 72 LEU A C 1
ATOM 581 O O . LEU A 1 72 ? -10.211 3.969 -3.905 1.00 94.75 72 LEU A O 1
ATOM 585 N N . ARG A 1 73 ? -10.269 5.265 -5.741 1.00 90.62 73 ARG A N 1
ATOM 586 C CA . ARG A 1 73 ? -10.486 6.515 -5.018 1.00 90.62 73 ARG A CA 1
ATOM 587 C C . ARG A 1 73 ? -11.977 6.814 -5.031 1.00 90.62 73 ARG A C 1
ATOM 589 O O . ARG A 1 73 ? -12.558 6.966 -6.102 1.00 90.62 73 ARG A O 1
ATOM 596 N N . GLU A 1 74 ? -12.569 6.925 -3.852 1.00 86.44 74 GLU A N 1
ATOM 597 C CA . GLU A 1 74 ? -13.945 7.388 -3.707 1.00 86.44 74 GLU A CA 1
ATOM 598 C C . GLU A 1 74 ? -14.057 8.829 -4.246 1.00 86.44 74 GLU A C 1
ATOM 600 O O . GLU A 1 74 ? -13.189 9.664 -3.970 1.00 86.44 74 GLU A O 1
ATOM 605 N N . ASN A 1 75 ? -15.093 9.099 -5.048 1.00 75.12 75 ASN A N 1
ATOM 606 C CA . ASN A 1 75 ? -15.358 10.360 -5.772 1.00 75.12 75 ASN A CA 1
ATOM 607 C C . ASN A 1 75 ? -14.568 10.605 -7.075 1.00 75.12 75 ASN A C 1
ATOM 609 O O . ASN A 1 75 ? -14.431 11.752 -7.492 1.00 75.12 75 ASN A O 1
ATOM 613 N N . ASN A 1 76 ? -14.062 9.552 -7.727 1.00 55.28 76 ASN A N 1
ATOM 614 C CA . ASN A 1 76 ? -13.384 9.639 -9.032 1.00 55.28 76 ASN A CA 1
ATOM 615 C C . ASN A 1 76 ? -14.071 8.810 -10.151 1.00 55.28 76 ASN A C 1
ATOM 617 O O . ASN A 1 76 ? -13.393 8.404 -11.097 1.00 55.28 76 ASN A O 1
ATOM 621 N N . THR A 1 77 ? -15.385 8.550 -10.054 1.00 46.28 77 THR A N 1
ATOM 622 C CA . THR A 1 77 ? -16.213 8.389 -11.273 1.00 46.28 77 THR A CA 1
ATOM 623 C C . THR A 1 77 ? -16.292 9.706 -12.018 1.00 46.28 77 THR A C 1
ATOM 625 O O . THR A 1 77 ? -16.505 10.727 -11.326 1.00 46.28 77 THR A O 1
#

Secondary structure (DSSP, 8-state):
-PPPPPHHHHHHHHHHHHIIIIIHHHHHHHTSS---HHHHHHHHHHHHHHTT--HHHHHHHHHHHHHTTSS--TT--

Radius of gyration: 13.14 Å; chains: 1; bounding box: 44×16×27 Å

pLDDT: mean 92.46, std 10.31, range [46.28, 98.31]